Protein AF-0000000079059499 (afdb_homodimer)

Radius of gyration: 29.51 Å; Cα contacts (8 Å, |Δi|>4): 83; chains: 2; bounding box: 31×100×52 Å

Organism: Rubus argutus (NCBI:txid59490)

pLDDT: mean 77.28, std 27.81, range [21.84, 98.94]

Sequence (182 aa):
MEKWEEESVQSSELSTSHQHDSHDTSLSTRDDLE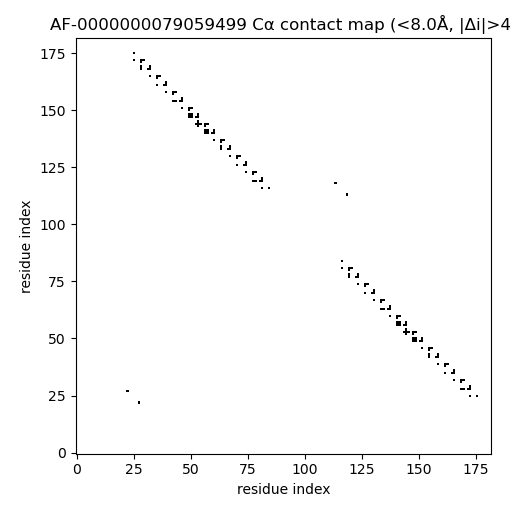SLKSELQLTKENLVDAQKKEQLASSKVEKLLEEIGILKHELKLTSEAEERKRKEGNGMEKWEEESVQSSELSTSHQHDSHDTSLSTRDDLESLKSELQLTKENLVDAQKKEQLASSKVEKLLEEIGILKHELKLTSEAEERKRKEGNG

Secondary structure (DSSP, 8-state):
---------------------SS-HHHHHHHHHHHHHHHHHHHHHHHHHHHHHHHHHHHHHHHHHHHHHHHHHHHHHHHHHHHHHHHHHH-/----------------------S-HHHHHHHHHHHHHHHHHHHHHHHHHHHHHHHHHHHHHHHHHHHHHHHHHHHHHHHHHHHHHHHHHH-

Structure (mmCIF, N/CA/C/O backbone):
data_AF-0000000079059499-model_v1
#
loop_
_entity.id
_entity.type
_entity.pdbx_description
1 polymer 'Uncharacterized protein'
#
loop_
_atom_site.group_PDB
_atom_site.id
_atom_site.type_symbol
_atom_site.label_atom_id
_atom_site.label_alt_id
_atom_site.label_comp_id
_atom_site.label_asym_id
_atom_site.label_entity_id
_atom_site.label_seq_id
_atom_site.pdbx_PDB_ins_code
_atom_site.Cartn_x
_atom_site.Cartn_y
_atom_site.Cartn_z
_atom_site.occupancy
_atom_site.B_iso_or_equiv
_atom_site.auth_seq_id
_atom_site.auth_comp_id
_atom_site.auth_asym_id
_atom_site.auth_atom_id
_atom_site.pdbx_PDB_model_num
ATOM 1 N N . MET A 1 1 ? 8.672 -18.031 17.094 1 21.84 1 MET A N 1
ATOM 2 C CA . MET A 1 1 ? 7.785 -17.281 17.984 1 21.84 1 MET A CA 1
ATOM 3 C C . MET A 1 1 ? 8.008 -15.773 17.812 1 21.84 1 MET A C 1
ATOM 5 O O . MET A 1 1 ? 8.75 -15.172 18.594 1 21.84 1 MET A O 1
ATOM 9 N N . GLU A 1 2 ? 8.008 -15.172 16.531 1 25.2 2 GLU A N 1
ATOM 10 C CA . GLU A 1 2 ? 8.602 -13.898 16.109 1 25.2 2 GLU A CA 1
ATOM 11 C C . GLU A 1 2 ? 7.793 -12.719 16.641 1 25.2 2 GLU A C 1
ATOM 13 O O . GLU A 1 2 ? 6.566 -12.695 16.516 1 25.2 2 GLU A O 1
ATOM 18 N N . LYS A 1 3 ? 8.188 -12.211 17.766 1 29.36 3 LYS A N 1
ATOM 19 C CA . LYS A 1 3 ? 7.605 -11.109 18.531 1 29.36 3 LYS A CA 1
ATOM 20 C C . LYS A 1 3 ? 7.293 -9.922 17.609 1 29.36 3 LYS A C 1
ATOM 22 O O . LYS A 1 3 ? 8.188 -9.383 16.953 1 29.36 3 LYS A O 1
ATOM 27 N N . TRP A 1 4 ? 6.133 -9.969 16.953 1 29.61 4 TRP A N 1
ATOM 28 C CA . TRP A 1 4 ? 5.477 -8.906 16.203 1 29.61 4 TRP A CA 1
ATOM 29 C C . TRP A 1 4 ? 5.461 -7.605 17 1 29.61 4 TRP A C 1
ATOM 31 O O . TRP A 1 4 ? 4.895 -7.547 18.094 1 29.61 4 TRP A O 1
ATOM 41 N N . GLU A 1 5 ? 6.625 -6.965 17.156 1 28.03 5 GLU A N 1
ATOM 42 C CA . GLU A 1 5 ? 6.688 -5.617 17.719 1 28.03 5 GLU A CA 1
ATOM 43 C C . GLU A 1 5 ? 5.629 -4.715 17.094 1 28.03 5 GLU A C 1
ATOM 45 O O . GLU A 1 5 ? 5.586 -4.547 15.867 1 28.03 5 GLU A O 1
ATOM 50 N N . GLU A 1 6 ? 4.344 -4.82 17.438 1 31.62 6 GLU A N 1
ATOM 51 C CA . GLU A 1 6 ? 3.256 -3.869 17.234 1 31.62 6 GLU A CA 1
ATOM 52 C C . GLU A 1 6 ? 3.764 -2.432 17.297 1 31.62 6 GLU A C 1
ATOM 54 O O . GLU A 1 6 ? 4.316 -2.006 18.312 1 31.62 6 GLU A O 1
ATOM 59 N N . GLU A 1 7 ? 4.344 -1.974 16.172 1 32.25 7 GLU A N 1
ATOM 60 C CA . GLU A 1 7 ? 4.738 -0.57 16.109 1 32.25 7 GLU A CA 1
ATOM 61 C C . GLU A 1 7 ? 3.602 0.347 16.547 1 32.25 7 GLU A C 1
ATOM 63 O O . GLU A 1 7 ? 2.523 0.341 15.945 1 32.25 7 GLU A O 1
ATOM 68 N N . SER A 1 8 ? 3.379 0.473 17.844 1 30.73 8 SER A N 1
ATOM 69 C CA . SER A 1 8 ? 2.561 1.487 18.5 1 30.73 8 SER A CA 1
ATOM 70 C C . SER A 1 8 ? 2.699 2.842 17.812 1 30.73 8 SER A C 1
ATOM 72 O O . SER A 1 8 ? 3.801 3.391 17.734 1 30.73 8 SER A O 1
ATOM 74 N N . VAL A 1 9 ? 2.053 2.904 16.609 1 35.69 9 VAL A N 1
ATOM 75 C CA . VAL A 1 9 ? 1.961 4.262 16.078 1 35.69 9 VAL A CA 1
ATOM 76 C C . VAL A 1 9 ? 1.324 5.176 17.125 1 35.69 9 VAL A C 1
ATOM 78 O O . VAL A 1 9 ? 0.196 4.938 17.562 1 35.69 9 VAL A O 1
ATOM 81 N N . GLN A 1 10 ? 2.025 5.566 18.125 1 30.08 10 GLN A N 1
ATOM 82 C CA . GLN A 1 10 ? 1.676 6.629 19.062 1 30.08 10 GLN A CA 1
ATOM 83 C C . GLN A 1 10 ? 1.096 7.836 18.328 1 30.08 10 GLN A C 1
ATOM 85 O O . GLN A 1 10 ? 1.746 8.414 17.453 1 30.08 10 GLN A O 1
ATOM 90 N N . SER A 1 11 ? -0.19 7.773 18.078 1 31.78 11 SER A N 1
ATOM 91 C CA . SER A 1 11 ? -0.899 8.977 17.656 1 31.78 11 SER A CA 1
ATOM 92 C C . SER A 1 11 ? -0.634 10.133 18.609 1 31.78 11 SER A C 1
ATOM 94 O O . SER A 1 11 ? -0.853 10.016 19.828 1 31.78 11 SER A O 1
ATOM 96 N N . SER A 1 12 ? 0.443 10.812 18.453 1 31.25 12 SER A N 1
ATOM 97 C CA . SER A 1 12 ? 0.689 12.039 19.203 1 31.25 12 SER A CA 1
ATOM 98 C C . SER A 1 12 ? -0.517 12.977 19.141 1 31.25 12 SER A C 1
ATOM 100 O O . SER A 1 12 ? -0.958 13.367 18.062 1 31.25 12 SER A O 1
ATOM 102 N N . GLU A 1 13 ? -1.486 12.672 20.047 1 34 13 GLU A N 1
ATOM 103 C CA . GLU A 1 13 ? -2.496 13.688 20.328 1 34 13 GLU A CA 1
ATOM 104 C C . GLU A 1 13 ? -1.86 15.062 20.531 1 34 13 GLU A C 1
ATOM 106 O O . GLU A 1 13 ? -0.887 15.203 21.266 1 34 13 GLU A O 1
ATOM 111 N N . LEU A 1 14 ? -1.863 15.828 19.484 1 35.84 14 LEU A N 1
ATOM 112 C CA . LEU A 1 14 ? -1.554 17.25 19.484 1 35.84 14 LEU A CA 1
ATOM 113 C C . LEU A 1 14 ? -2.42 17.984 20.5 1 35.84 14 LEU A C 1
ATOM 115 O O . LEU A 1 14 ? -3.631 18.125 20.312 1 35.84 14 LEU A O 1
ATOM 119 N N . SER A 1 15 ? -2.398 17.594 21.75 1 34.12 15 SER A N 1
ATOM 120 C CA . SER A 1 15 ? -3.107 18.422 22.719 1 34.12 15 SER A CA 1
ATOM 121 C C . SER A 1 15 ? -2.539 19.828 22.75 1 34.12 15 SER A C 1
ATOM 123 O O . SER A 1 15 ? -1.508 20.078 23.391 1 34.12 15 SER A O 1
ATOM 125 N N . THR A 1 16 ? -2.561 20.531 21.703 1 31.94 16 THR A N 1
ATOM 126 C CA . THR A 1 16 ? -2.033 21.875 21.891 1 31.94 16 THR A CA 1
ATOM 127 C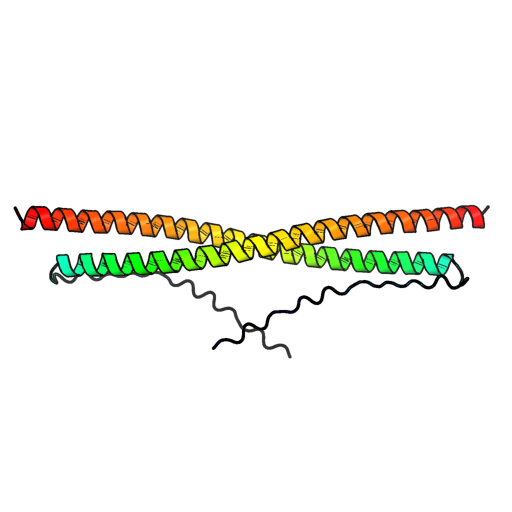 C . THR A 1 16 ? -2.955 22.703 22.781 1 31.94 16 THR A C 1
ATOM 129 O O . THR A 1 16 ? -4.09 23 22.406 1 31.94 16 THR A O 1
ATOM 132 N N . SER A 1 17 ? -2.965 22.406 24.125 1 32.34 17 SER A N 1
ATOM 133 C CA . SER A 1 17 ? -3.619 23.312 25.062 1 32.34 17 SER A CA 1
ATOM 134 C C . SER A 1 17 ? -3.023 24.703 24.984 1 32.34 17 SER A C 1
ATOM 136 O O . SER A 1 17 ? -1.92 24.953 25.469 1 32.34 17 SER A O 1
ATOM 138 N N . HIS A 1 18 ? -3.244 25.547 23.984 1 34.5 18 HIS A N 1
ATOM 139 C CA . HIS A 1 18 ? -2.764 26.922 23.969 1 34.5 18 HIS A CA 1
ATOM 140 C C . HIS A 1 18 ? -3.441 27.766 25.047 1 34.5 18 HIS A C 1
ATOM 142 O O . HIS A 1 18 ? -4.664 27.922 25.031 1 34.5 18 HIS A O 1
ATOM 148 N N . GLN A 1 19 ? -2.979 27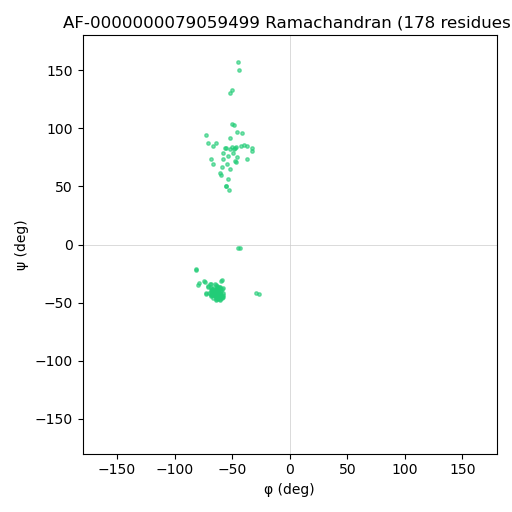.766 26.266 1 32.91 19 GLN A N 1
ATOM 149 C CA . GLN A 1 19 ? -3.316 28.797 27.25 1 32.91 19 GLN A CA 1
ATOM 150 C C . GLN A 1 19 ? -3.1 30.188 26.672 1 32.91 19 GLN A C 1
ATOM 152 O O . GLN A 1 19 ? -2.035 30.484 26.125 1 32.91 19 GLN A O 1
ATOM 157 N N . HIS A 1 20 ? -4.121 30.969 26.266 1 36.81 20 HIS A N 1
ATOM 158 C CA . HIS A 1 20 ? -4.199 32.375 25.812 1 36.81 20 HIS A CA 1
ATOM 159 C C . HIS A 1 20 ? -3.598 33.312 26.844 1 36.81 20 HIS A C 1
ATOM 161 O O . HIS A 1 20 ? -4.211 33.594 27.875 1 36.81 20 HIS A O 1
ATOM 167 N N . ASP A 1 21 ? -2.375 33.188 27.438 1 40.97 21 ASP A N 1
ATOM 168 C CA . ASP A 1 21 ? -1.834 34.344 28.156 1 40.97 21 ASP A CA 1
ATOM 169 C C . ASP A 1 21 ? -1.896 35.594 27.312 1 40.97 21 ASP A C 1
ATOM 171 O O . ASP A 1 21 ? -1.925 35.531 26.078 1 40.97 21 ASP A O 1
ATOM 175 N N . SER A 1 22 ? -2.387 36.844 27.812 1 41.75 22 SER A N 1
ATOM 176 C CA . SER A 1 22 ? -2.459 38.188 27.266 1 41.75 22 SER A CA 1
ATOM 177 C C . SER A 1 22 ? -1.15 38.594 26.594 1 41.75 22 SER A C 1
ATOM 179 O O . SER A 1 22 ? -0.775 39.781 26.578 1 41.75 22 SER A O 1
ATOM 181 N N . HIS A 1 23 ? -0.056 37.781 26.594 1 48.47 23 HIS A N 1
ATOM 182 C CA . HIS A 1 23 ? 1.23 38.062 25.969 1 48.47 23 HIS A CA 1
ATOM 183 C C . HIS A 1 23 ? 1.048 38.656 24.578 1 48.47 23 HIS A C 1
ATOM 185 O O . HIS A 1 23 ? -0 38.5 23.953 1 48.47 23 HIS A O 1
ATOM 191 N N . ASP A 1 24 ? 1.986 39.562 24.016 1 52.53 24 ASP A N 1
ATOM 192 C CA . ASP A 1 24 ? 2.043 40.281 22.734 1 52.53 24 ASP A CA 1
ATOM 193 C C . ASP A 1 24 ? 1.503 39.406 21.594 1 52.53 24 ASP A C 1
ATOM 195 O O . ASP A 1 24 ? 2.027 38.344 21.328 1 52.53 24 ASP A O 1
ATOM 199 N N . THR A 1 25 ? 0.193 39.406 21.406 1 58.84 25 THR A N 1
ATOM 200 C CA . THR A 1 25 ? -0.722 38.719 20.484 1 58.84 25 THR A CA 1
ATOM 201 C C . THR A 1 25 ? -0.025 38.406 19.172 1 58.84 25 THR A C 1
ATOM 203 O O . THR A 1 25 ? -0.234 37.312 18.609 1 58.84 25 THR A O 1
ATOM 206 N N . SER A 1 26 ? 0.807 39.469 18.703 1 61.47 26 SER A N 1
ATOM 207 C CA . SER A 1 26 ? 1.444 39.281 17.406 1 61.47 26 SER A CA 1
ATOM 208 C C . SER A 1 26 ? 2.475 38.156 17.469 1 61.47 26 SER A C 1
ATOM 210 O O . SER A 1 26 ? 2.588 37.344 16.531 1 61.47 26 SER A O 1
ATOM 212 N N . LEU A 1 27 ? 3.291 38.188 18.609 1 64.19 27 LEU A N 1
ATOM 213 C CA . LEU A 1 27 ? 4.316 37.188 18.75 1 64.19 27 LEU A CA 1
ATOM 214 C C . LEU A 1 27 ? 3.693 35.781 18.766 1 64.19 27 LEU A C 1
ATOM 216 O O . LEU A 1 27 ? 4.203 34.875 18.125 1 64.19 27 LEU A O 1
ATOM 220 N N . SER A 1 28 ? 2.479 35.844 19.312 1 82.69 28 SER A N 1
ATOM 221 C CA . SER A 1 28 ? 1.838 34.562 19.469 1 82.69 28 SER A CA 1
ATOM 222 C C . SER A 1 28 ? 1.36 34 18.141 1 82.69 28 SER A C 1
ATOM 224 O O . SER A 1 28 ? 1.557 32.812 17.844 1 82.69 28 SER A O 1
ATOM 226 N N . THR A 1 29 ? 0.965 34.906 17.219 1 85.69 29 THR A N 1
ATOM 227 C CA . THR A 1 29 ? 0.42 34.469 15.945 1 85.69 29 THR A CA 1
ATOM 228 C C . THR A 1 29 ? 1.541 34.062 14.984 1 85.69 29 THR A C 1
ATOM 230 O O . THR A 1 29 ? 1.403 33.125 14.219 1 85.69 29 THR A O 1
ATOM 233 N N . ARG A 1 30 ? 2.67 34.938 15.234 1 84.75 30 ARG A N 1
ATOM 234 C CA . ARG A 1 30 ? 3.801 34.594 14.383 1 84.75 30 ARG A CA 1
ATOM 235 C C . ARG A 1 30 ? 4.387 33.219 14.758 1 84.75 30 ARG A C 1
ATOM 237 O O . ARG A 1 30 ? 4.762 32.438 13.883 1 84.75 30 ARG A O 1
ATOM 244 N N . ASP A 1 31 ? 4.488 33.062 16.047 1 90.31 31 ASP A N 1
ATOM 245 C CA . ASP A 1 31 ? 4.98 31.766 16.516 1 90.31 31 ASP A CA 1
ATOM 246 C C . ASP A 1 31 ? 4.059 30.625 16.078 1 90.31 31 ASP A C 1
ATOM 248 O O . ASP A 1 31 ? 4.523 29.547 15.734 1 90.31 31 ASP A O 1
ATOM 252 N N . ASP A 1 32 ? 2.764 30.859 16.062 1 92.56 32 ASP A N 1
ATOM 253 C CA . ASP A 1 32 ? 1.794 29.875 15.609 1 92.56 32 ASP A CA 1
ATOM 254 C C . ASP A 1 32 ? 1.976 29.562 14.125 1 92.56 32 ASP A C 1
ATOM 256 O O . ASP A 1 32 ? 1.91 28.406 13.711 1 92.56 32 ASP A O 1
ATOM 260 N N . LEU A 1 33 ? 2.232 30.641 13.391 1 94.94 33 LEU A N 1
ATOM 261 C CA . LEU A 1 33 ? 2.41 30.469 11.945 1 94.94 33 LEU A CA 1
ATOM 262 C C . LEU A 1 33 ? 3.631 29.609 11.648 1 94.94 33 LEU A C 1
ATOM 264 O O . LEU A 1 33 ? 3.568 28.703 10.812 1 94.94 33 LEU A O 1
ATOM 268 N N . GLU A 1 34 ? 4.711 29.906 12.367 1 94.56 34 GLU A N 1
ATOM 269 C CA . GLU A 1 34 ? 5.938 29.141 12.156 1 94.56 34 GLU A CA 1
ATOM 270 C C . GLU A 1 34 ? 5.758 27.688 12.555 1 94.56 34 GLU A C 1
ATOM 272 O O . GLU A 1 34 ? 6.258 26.781 11.875 1 94.56 34 GLU A O 1
ATOM 277 N N . SER A 1 35 ? 5.074 27.5 13.656 1 96.44 35 SER A N 1
ATOM 278 C CA . SER A 1 35 ? 4.797 26.141 14.109 1 96.44 35 SER A CA 1
ATOM 279 C C . SER A 1 35 ? 3.955 25.375 13.102 1 96.44 35 SER A C 1
ATOM 281 O O . SER A 1 35 ? 4.262 24.219 12.773 1 96.44 35 SER A O 1
ATOM 283 N N . LEU A 1 36 ? 2.906 25.906 12.508 1 97.88 36 LEU A N 1
ATOM 284 C CA . LEU A 1 36 ? 2.033 25.281 11.523 1 97.88 36 LEU A CA 1
ATOM 285 C C . LEU A 1 36 ? 2.793 24.969 10.242 1 97.88 36 LEU A C 1
ATOM 287 O O . LEU A 1 36 ? 2.574 23.938 9.617 1 97.88 36 LEU A O 1
ATOM 291 N N . LYS A 1 37 ? 3.637 25.844 9.883 1 97.94 37 LYS A N 1
ATOM 292 C CA . LYS A 1 37 ? 4.449 25.609 8.688 1 97.94 37 LYS A CA 1
ATOM 293 C C . LYS A 1 37 ? 5.355 24.406 8.883 1 97.94 37 LYS A C 1
ATOM 295 O O . LYS A 1 37 ? 5.508 23.578 7.969 1 97.94 37 LYS A O 1
ATOM 300 N N . SER A 1 38 ? 5.895 24.406 10.047 1 98.25 38 SER A N 1
ATOM 301 C CA . SER A 1 38 ? 6.77 23.281 10.344 1 98.25 38 SER A CA 1
ATOM 302 C C . SER A 1 38 ? 5.996 21.969 10.344 1 98.25 38 SER A C 1
ATOM 304 O O . SER A 1 38 ? 6.457 20.969 9.797 1 98.25 38 SER A O 1
ATOM 306 N N . GLU A 1 39 ? 4.898 21.953 10.914 1 98.56 39 GLU A N 1
ATOM 307 C CA . GLU A 1 39 ? 4.066 20.75 10.945 1 98.56 39 GLU A CA 1
ATOM 308 C C . GLU A 1 39 ? 3.619 20.344 9.547 1 98.56 39 GLU A C 1
ATOM 310 O O . GLU A 1 39 ? 3.604 19.172 9.203 1 98.56 39 GLU A O 1
ATOM 315 N N . LEU A 1 40 ? 3.289 21.266 8.75 1 98.88 40 LEU A N 1
ATOM 316 C CA . LEU A 1 40 ? 2.893 21 7.371 1 98.88 40 LEU A CA 1
ATOM 317 C C . LEU A 1 40 ? 4.039 20.359 6.59 1 98.88 40 LEU A C 1
ATOM 319 O O . LEU A 1 40 ? 3.83 19.406 5.84 1 98.88 40 LEU A O 1
ATOM 323 N N . GLN A 1 41 ? 5.152 20.938 6.816 1 98.69 41 GLN A N 1
ATOM 324 C CA . GLN A 1 41 ? 6.316 20.359 6.141 1 98.69 41 GLN A CA 1
ATOM 325 C C . GLN A 1 41 ? 6.547 18.922 6.562 1 98.69 41 GLN A C 1
ATOM 327 O O . GLN A 1 41 ? 6.816 18.047 5.727 1 98.69 41 GLN A O 1
ATOM 332 N N . LEU A 1 42 ? 6.441 18.734 7.785 1 98.69 42 LEU A N 1
ATOM 333 C CA . LEU A 1 42 ? 6.613 17.375 8.289 1 98.69 42 LEU A CA 1
ATOM 334 C C . LEU A 1 42 ? 5.539 16.453 7.727 1 98.69 42 LEU A C 1
ATOM 336 O O . LEU A 1 42 ? 5.836 15.32 7.328 1 98.69 42 LEU A O 1
ATOM 340 N N . THR A 1 43 ? 4.355 16.812 7.695 1 98.88 43 THR A N 1
ATOM 341 C CA . THR A 1 43 ? 3.246 16 7.191 1 98.88 43 THR A CA 1
ATOM 342 C C . THR A 1 43 ? 3.422 15.703 5.707 1 98.88 43 THR A C 1
ATOM 344 O O . THR A 1 43 ? 3.107 14.602 5.246 1 98.88 43 THR A O 1
ATOM 347 N N . LYS A 1 44 ? 3.93 16.656 5.004 1 98.88 44 LYS A N 1
ATOM 348 C CA . LYS A 1 44 ? 4.184 16.438 3.58 1 98.88 44 LYS A CA 1
ATOM 349 C C . LYS A 1 44 ? 5.258 15.383 3.365 1 98.88 44 LYS A C 1
ATOM 351 O O . LYS A 1 44 ? 5.156 14.57 2.447 1 98.88 44 LYS A O 1
ATOM 356 N N . GLU A 1 45 ? 6.242 15.508 4.176 1 98.75 45 GLU A N 1
ATOM 357 C CA . GLU A 1 45 ? 7.281 14.484 4.102 1 98.75 45 GLU A CA 1
ATOM 358 C C . GLU A 1 45 ? 6.719 13.109 4.418 1 98.75 45 GLU A C 1
ATOM 360 O O . GLU A 1 45 ? 7.055 12.125 3.754 1 98.75 45 GLU A O 1
ATOM 365 N N . ASN A 1 46 ? 5.898 12.984 5.379 1 98.81 46 ASN A N 1
ATOM 366 C CA . ASN A 1 46 ? 5.254 11.719 5.727 1 98.81 46 ASN A CA 1
ATOM 367 C C . ASN A 1 46 ? 4.34 11.234 4.609 1 98.81 46 ASN A C 1
ATOM 369 O O . ASN A 1 46 ? 4.234 10.023 4.371 1 98.81 46 ASN A O 1
ATOM 373 N N . LEU A 1 47 ? 3.723 12.188 3.953 1 98.88 47 LEU A N 1
ATOM 374 C CA . LEU A 1 47 ? 2.863 11.82 2.832 1 98.88 47 LEU A CA 1
ATOM 375 C C . LEU A 1 47 ? 3.678 11.203 1.703 1 98.88 47 LEU A C 1
ATOM 377 O O . LEU A 1 47 ? 3.275 10.188 1.128 1 98.88 47 LEU A O 1
ATOM 381 N N . VAL A 1 48 ? 4.785 11.734 1.473 1 98.81 48 VAL A N 1
ATOM 382 C CA . VAL A 1 48 ? 5.633 11.219 0.405 1 98.81 48 VAL A CA 1
ATOM 383 C C . VAL A 1 48 ? 6.086 9.797 0.742 1 98.81 48 VAL A C 1
A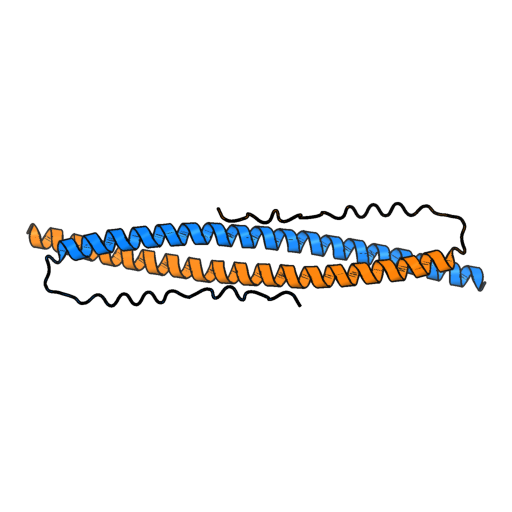TOM 385 O O . VAL A 1 48 ? 6.039 8.906 -0.11 1 98.81 48 VAL A O 1
ATOM 388 N N . ASP A 1 49 ? 6.438 9.664 1.993 1 98.56 49 ASP A N 1
ATOM 389 C CA . ASP A 1 49 ? 6.848 8.336 2.432 1 98.56 49 ASP A CA 1
ATOM 390 C C . ASP A 1 49 ? 5.699 7.34 2.309 1 98.56 49 ASP A C 1
ATOM 392 O O . ASP A 1 49 ? 5.891 6.219 1.83 1 98.56 49 ASP A O 1
ATOM 396 N N . ALA A 1 50 ? 4.594 7.656 2.697 1 98.75 50 ALA A N 1
ATOM 397 C CA . ALA A 1 50 ? 3.434 6.77 2.633 1 98.75 50 ALA A CA 1
ATOM 398 C C . ALA A 1 50 ? 3.074 6.441 1.187 1 98.75 50 ALA A C 1
ATOM 400 O O . ALA A 1 50 ? 2.713 5.305 0.875 1 98.75 50 ALA A O 1
ATOM 401 N N . GLN A 1 51 ? 3.141 7.406 0.357 1 98.88 51 GLN A N 1
ATOM 402 C CA . GLN A 1 51 ? 2.852 7.184 -1.056 1 98.88 51 GLN A CA 1
ATOM 403 C C . GLN A 1 51 ? 3.848 6.207 -1.674 1 98.88 51 GLN A C 1
ATOM 405 O O . GLN A 1 51 ? 3.469 5.352 -2.479 1 98.88 51 GLN A O 1
ATOM 410 N N . LYS A 1 52 ? 5.035 6.379 -1.283 1 98.69 52 LYS A N 1
ATOM 411 C CA . LYS A 1 52 ? 6.039 5.441 -1.775 1 98.69 52 LYS A CA 1
ATOM 412 C C . LYS A 1 52 ? 5.742 4.02 -1.316 1 98.69 52 LYS A C 1
ATOM 414 O O . LYS A 1 52 ? 5.871 3.07 -2.094 1 98.69 52 LYS A O 1
ATOM 419 N N . LYS A 1 53 ? 5.383 3.969 -0.121 1 98.5 53 LYS A N 1
ATOM 420 C CA . LYS A 1 53 ? 5.039 2.648 0.402 1 98.5 53 LYS A CA 1
ATOM 421 C C . LYS A 1 53 ? 3.83 2.068 -0.323 1 98.5 53 LYS A C 1
ATOM 423 O O . LYS A 1 53 ? 3.795 0.873 -0.623 1 98.5 53 LYS A O 1
ATOM 428 N N . GLU A 1 54 ? 2.908 2.875 -0.503 1 98.75 54 GLU A N 1
ATOM 429 C CA . GLU A 1 54 ? 1.73 2.443 -1.25 1 98.75 54 GLU A CA 1
ATOM 430 C C . GLU A 1 54 ? 2.107 1.966 -2.648 1 98.75 54 GLU A C 1
ATOM 432 O O . GLU A 1 54 ? 1.638 0.919 -3.102 1 98.75 54 GLU A O 1
ATOM 437 N N . GLN A 1 55 ? 2.932 2.684 -3.309 1 98.75 55 GLN A N 1
ATOM 438 C CA . GLN A 1 55 ? 3.35 2.34 -4.664 1 98.75 55 GLN A CA 1
ATOM 439 C C . GLN A 1 55 ? 4.125 1.027 -4.688 1 98.75 55 GLN A C 1
ATOM 441 O O . GLN A 1 55 ? 3.932 0.199 -5.578 1 98.75 55 GLN A O 1
ATOM 446 N N . LEU A 1 56 ? 5.035 0.934 -3.729 1 98.69 56 LEU A N 1
ATOM 447 C CA . LEU A 1 56 ? 5.816 -0.296 -3.639 1 98.69 56 LEU A CA 1
ATOM 448 C C . LEU A 1 56 ? 4.91 -1.496 -3.381 1 98.69 56 LEU A C 1
ATOM 450 O O . LEU A 1 56 ? 5.074 -2.549 -4 1 98.69 56 LEU A O 1
ATOM 454 N N . ALA A 1 57 ? 4.027 -1.334 -2.498 1 98.69 57 ALA A N 1
ATOM 455 C CA . ALA A 1 57 ? 3.096 -2.42 -2.201 1 98.69 57 ALA A CA 1
ATOM 456 C C . ALA A 1 57 ? 2.211 -2.73 -3.406 1 98.69 57 ALA A C 1
ATOM 458 O O . ALA A 1 57 ? 1.976 -3.896 -3.727 1 98.69 57 ALA A O 1
ATOM 459 N N . SER A 1 58 ? 1.75 -1.755 -4.035 1 98.75 58 SER A N 1
ATOM 460 C CA . SER A 1 58 ? 0.932 -1.934 -5.23 1 98.7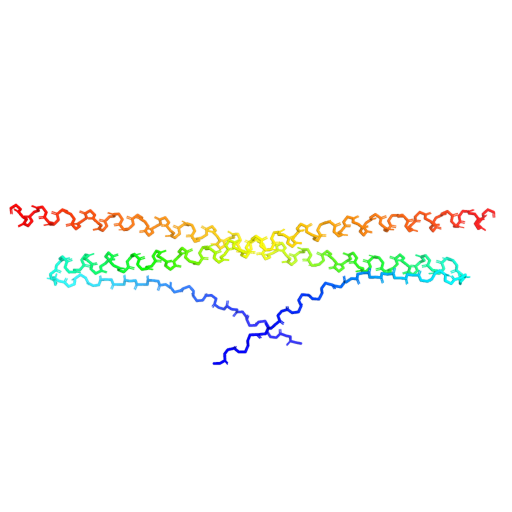5 58 SER A CA 1
ATOM 461 C C . SER A 1 58 ? 1.706 -2.658 -6.328 1 98.75 58 SER A C 1
ATOM 463 O O . SER A 1 58 ? 1.163 -3.537 -7 1 98.75 58 SER A O 1
ATOM 465 N N . SER A 1 59 ? 2.891 -2.285 -6.48 1 98.75 59 SER A N 1
ATOM 466 C CA . SER A 1 59 ? 3.732 -2.961 -7.461 1 98.75 59 SER A CA 1
ATOM 467 C C . SER A 1 59 ? 3.914 -4.434 -7.113 1 98.75 59 SER A C 1
ATOM 469 O O . SER A 1 59 ? 3.912 -5.293 -8 1 98.75 59 SER A O 1
ATOM 471 N N . LYS A 1 60 ? 4.094 -4.605 -5.863 1 98.81 60 LYS A N 1
ATOM 472 C CA . LYS A 1 60 ? 4.23 -5.992 -5.43 1 98.81 60 LYS A CA 1
ATOM 473 C C . LYS A 1 60 ? 2.957 -6.785 -5.703 1 98.81 60 LYS A C 1
ATOM 475 O O . LYS A 1 60 ? 3.016 -7.934 -6.145 1 98.81 60 LYS A O 1
ATOM 480 N N . VAL A 1 61 ? 1.803 -6.152 -5.426 1 98.94 61 VAL A N 1
ATOM 481 C CA . VAL A 1 61 ? 0.512 -6.777 -5.691 1 98.94 61 VAL A CA 1
ATOM 482 C C . VAL A 1 61 ? 0.404 -7.133 -7.172 1 98.94 61 VAL A C 1
ATOM 484 O O . VAL A 1 61 ? 0.003 -8.242 -7.52 1 98.94 61 VAL A O 1
ATOM 487 N N . GLU A 1 62 ? 0.811 -6.27 -7.957 1 98.81 62 GLU A N 1
ATOM 488 C CA . GLU A 1 62 ? 0.756 -6.504 -9.398 1 98.81 62 GLU A CA 1
ATOM 489 C C . GLU A 1 62 ? 1.642 -7.68 -9.797 1 98.81 62 GLU A C 1
ATOM 491 O O . GLU A 1 62 ? 1.224 -8.539 -10.578 1 98.81 62 GLU A O 1
ATOM 496 N N . LYS A 1 63 ? 2.783 -7.746 -9.312 1 98.88 63 LYS A N 1
ATOM 497 C CA . LYS A 1 63 ? 3.713 -8.828 -9.625 1 98.88 63 LYS A CA 1
ATOM 498 C C . LYS A 1 63 ? 3.178 -10.172 -9.141 1 98.88 63 LYS A C 1
ATOM 500 O O . LYS A 1 63 ? 3.271 -11.18 -9.852 1 98.88 63 LYS A O 1
ATOM 505 N N . LEU A 1 64 ? 2.617 -10.172 -7.953 1 98.94 64 LEU A N 1
ATOM 506 C CA . LEU A 1 64 ? 2.102 -11.414 -7.379 1 98.94 64 LEU A CA 1
ATOM 507 C C . LEU A 1 64 ? 0.88 -11.906 -8.148 1 98.94 64 LEU A C 1
ATOM 509 O O . LEU A 1 64 ? 0.693 -13.109 -8.32 1 98.94 64 LEU A O 1
ATOM 513 N N . LEU A 1 65 ? 0.09 -11.016 -8.641 1 98.88 65 LEU A N 1
ATOM 514 C CA . LEU A 1 65 ? -1.051 -11.406 -9.469 1 98.88 65 LEU A CA 1
ATOM 515 C C . LEU A 1 65 ? -0.587 -12.023 -10.781 1 98.88 65 LEU A C 1
ATOM 517 O O . LEU A 1 65 ? -1.174 -13 -11.25 1 98.88 65 LEU A O 1
ATOM 521 N N . GLU A 1 66 ? 0.416 -11.453 -11.297 1 98.81 66 GLU A N 1
ATOM 522 C CA . GLU A 1 66 ? 0.997 -12.047 -12.492 1 98.81 66 GLU A CA 1
ATOM 523 C C . GLU A 1 66 ? 1.517 -13.453 -12.211 1 98.81 66 GLU A C 1
ATOM 525 O O . GLU A 1 66 ? 1.287 -14.375 -12.992 1 98.81 66 GLU A O 1
ATOM 530 N N . GLU A 1 67 ? 2.217 -13.609 -11.117 1 98.81 67 GLU A N 1
ATOM 531 C CA . GLU A 1 67 ? 2.746 -14.914 -10.734 1 98.81 67 GLU A CA 1
ATOM 532 C C . GLU A 1 67 ? 1.623 -15.922 -10.508 1 98.81 67 GLU A C 1
ATOM 534 O O . GLU A 1 67 ? 1.735 -17.078 -10.914 1 98.81 67 GLU A O 1
ATOM 539 N N . ILE A 1 68 ? 0.532 -15.508 -9.961 1 98.88 68 ILE A N 1
ATOM 540 C CA . ILE A 1 68 ? -0.63 -16.359 -9.758 1 98.88 68 ILE A CA 1
ATOM 541 C C . ILE A 1 68 ? -1.159 -16.844 -11.109 1 98.88 68 ILE A C 1
ATOM 543 O O . ILE A 1 68 ? -1.483 -18.016 -11.273 1 98.88 68 ILE A O 1
ATOM 547 N N . GLY A 1 69 ? -1.16 -15.961 -11.953 1 98.75 69 GLY A N 1
ATOM 548 C CA . GLY A 1 69 ? -1.598 -16.328 -13.289 1 98.75 69 GLY A CA 1
ATOM 549 C C . GLY A 1 69 ? -0.71 -17.375 -13.945 1 98.75 69 GLY A C 1
ATOM 550 O O . GLY A 1 69 ? -1.205 -18.312 -14.555 1 98.75 69 GLY A O 1
ATOM 551 N N . ILE A 1 70 ? 0.531 -17.141 -13.859 1 98.69 70 ILE A N 1
ATOM 552 C CA . ILE A 1 70 ? 1.501 -18.047 -14.445 1 98.69 70 ILE A CA 1
ATOM 553 C C . ILE A 1 70 ? 1.371 -19.422 -13.797 1 98.69 70 ILE A C 1
ATOM 555 O O . ILE A 1 70 ? 1.308 -20.438 -14.484 1 98.69 70 ILE A O 1
ATOM 559 N N . LEU A 1 71 ? 1.247 -19.484 -12.523 1 98.75 71 LEU A N 1
ATOM 560 C CA . LEU A 1 71 ? 1.163 -20.75 -11.781 1 98.75 71 LEU A CA 1
ATOM 561 C C . LEU A 1 71 ? -0.133 -21.484 -12.109 1 98.75 71 LEU A C 1
ATOM 563 O O . LEU A 1 71 ? -0.137 -22.703 -12.258 1 98.75 71 LEU A O 1
ATOM 567 N N . LYS A 1 72 ? -1.168 -20.766 -12.242 1 98.69 72 LYS A N 1
ATOM 568 C CA . LYS A 1 72 ? -2.434 -21.391 -12.625 1 98.69 72 LYS A CA 1
ATOM 569 C C . LYS A 1 72 ? -2.348 -22.016 -14.016 1 98.69 72 LYS A C 1
ATOM 571 O O . LYS A 1 72 ? -2.895 -23.078 -14.258 1 98.69 72 LYS A O 1
ATOM 576 N N . HIS A 1 73 ? -1.705 -21.297 -14.859 1 98.5 73 HIS A N 1
ATOM 577 C CA . HIS A 1 73 ? -1.535 -21.812 -16.203 1 98.5 73 HIS A CA 1
ATOM 578 C C . HIS A 1 73 ? -0.687 -23.094 -16.203 1 98.5 73 HIS A C 1
ATOM 580 O O . HIS A 1 73 ? -1.039 -24.078 -16.859 1 98.5 73 HIS A O 1
ATOM 586 N N . GLU A 1 74 ? 0.373 -23.031 -15.531 1 97.88 74 GLU A N 1
ATOM 587 C CA . GLU A 1 74 ? 1.241 -24.203 -15.438 1 97.88 74 GLU A CA 1
ATOM 588 C C . GLU A 1 74 ? 0.509 -25.391 -14.805 1 97.88 74 GLU A C 1
ATOM 590 O O . GLU A 1 74 ? 0.667 -26.531 -15.242 1 97.88 74 GLU A O 1
ATOM 595 N N . LEU A 1 75 ? -0.234 -25.141 -13.789 1 97.81 75 LEU A N 1
ATOM 596 C CA . LEU A 1 75 ? -1.042 -26.172 -13.141 1 97.81 75 LEU A CA 1
ATOM 597 C C . LEU A 1 75 ? -2.016 -26.797 -14.133 1 97.81 75 LEU A C 1
ATOM 599 O O . LEU A 1 75 ? -2.18 -28.016 -14.164 1 97.81 75 LEU A O 1
ATOM 603 N N . LYS A 1 76 ? -2.609 -25.906 -14.859 1 97.56 76 LYS A N 1
ATOM 604 C CA . LYS A 1 76 ? -3.535 -26.406 -15.875 1 97.56 76 LYS A CA 1
ATOM 605 C C . LYS A 1 76 ? -2.82 -27.297 -16.891 1 97.56 76 LYS A C 1
ATOM 607 O O . LYS A 1 76 ? -3.303 -28.375 -17.203 1 97.56 76 LYS A O 1
ATOM 612 N N . LEU A 1 77 ? -1.724 -26.906 -17.391 1 96.25 77 LEU A N 1
ATOM 613 C CA . LEU A 1 77 ? -0.971 -27.656 -18.391 1 96.25 77 LEU A CA 1
ATOM 614 C C . LEU A 1 77 ? -0.498 -29 -17.828 1 96.25 77 LEU A C 1
ATOM 616 O O . LEU A 1 77 ? -0.563 -30.016 -18.5 1 96.25 77 LEU A O 1
ATOM 620 N N . THR A 1 78 ? -0.029 -28.938 -16.672 1 94.62 78 THR A N 1
ATOM 621 C CA . THR A 1 78 ? 0.458 -30.156 -16 1 94.62 78 THR A CA 1
ATOM 622 C C . THR A 1 78 ? -0.685 -31.125 -15.758 1 94.62 78 THR A C 1
ATOM 624 O O . THR A 1 78 ? -0.524 -32.344 -15.938 1 94.62 78 THR A O 1
ATOM 627 N N . SER A 1 79 ? -1.861 -30.672 -15.344 1 93.56 79 SER A N 1
ATOM 628 C CA . SER A 1 79 ? -3.045 -31.5 -15.117 1 93.56 79 SER A CA 1
ATOM 629 C C . SER A 1 79 ? -3.51 -32.156 -16.406 1 93.56 79 SER A C 1
ATOM 631 O O . SER A 1 79 ? -3.895 -33.344 -16.406 1 93.56 79 SER A O 1
ATOM 633 N N . GLU A 1 80 ? -3.438 -31.438 -17.453 1 92.38 80 GLU A N 1
ATOM 634 C CA . GLU A 1 80 ? -3.834 -31.984 -18.75 1 92.38 80 GLU A CA 1
ATOM 635 C C . GLU A 1 80 ? -2.873 -33.062 -19.219 1 92.38 80 GLU A C 1
ATOM 637 O O . GLU A 1 80 ? -3.297 -34.094 -19.781 1 92.38 80 GLU A O 1
ATOM 642 N N . ALA A 1 81 ? -1.635 -32.812 -19.062 1 90.31 81 ALA A N 1
ATOM 643 C CA . ALA A 1 81 ? -0.632 -33.812 -19.422 1 90.31 81 ALA A CA 1
ATOM 644 C C . ALA A 1 81 ? -0.839 -35.094 -18.641 1 90.31 81 ALA A C 1
ATOM 646 O O . ALA A 1 81 ? -0.712 -36.188 -19.203 1 90.31 81 ALA A O 1
ATOM 647 N N . GLU A 1 82 ? -1.22 -34.969 -17.359 1 86.94 82 GLU A N 1
ATOM 648 C CA . GLU A 1 82 ? -1.479 -36.156 -16.531 1 86.94 82 GLU A CA 1
ATOM 649 C C . GLU A 1 82 ? -2.717 -36.906 -17 1 86.94 82 GLU A C 1
ATOM 651 O O . GLU A 1 82 ? -2.729 -38.125 -17.031 1 86.94 82 GLU A O 1
ATOM 656 N N . GLU A 1 83 ? -3.742 -36.188 -17.359 1 87.19 83 GLU A N 1
ATOM 657 C CA . GLU A 1 83 ? -4.977 -36.812 -17.844 1 87.19 83 GLU A CA 1
ATOM 658 C C . GLU A 1 83 ? -4.742 -37.531 -19.156 1 87.19 83 GLU A C 1
ATOM 660 O O . GLU A 1 83 ? -5.297 -38.625 -19.375 1 87.19 83 GLU A O 1
ATOM 665 N N . ARG A 1 84 ? -3.961 -36.969 -20.047 1 88.69 84 ARG A N 1
ATOM 666 C CA . ARG A 1 84 ? -3.65 -37.625 -21.328 1 88.69 84 ARG A CA 1
ATOM 667 C C . ARG A 1 84 ? -2.889 -38.906 -21.109 1 88.69 84 ARG A C 1
ATOM 669 O O . ARG A 1 84 ? -3.164 -39.938 -21.766 1 88.69 84 ARG A O 1
ATOM 676 N N . LYS A 1 85 ? -1.999 -38.969 -20.188 1 85.19 85 LYS A N 1
ATOM 677 C CA . LYS A 1 85 ? -1.239 -40.188 -19.875 1 85.19 85 LYS A CA 1
ATOM 678 C C . LYS A 1 85 ? -2.146 -41.25 -19.312 1 85.19 85 LYS A C 1
ATOM 680 O O . LYS A 1 85 ? -1.947 -42.438 -19.594 1 85.19 85 LYS A O 1
ATOM 685 N N . ARG A 1 86 ? -3.084 -40.844 -18.406 1 84.62 86 ARG A N 1
ATOM 686 C CA . ARG A 1 86 ? -4.023 -41.781 -17.828 1 84.62 86 ARG A CA 1
ATOM 687 C C . ARG A 1 86 ? -4.879 -42.438 -18.906 1 84.62 86 ARG A C 1
ATOM 689 O O . ARG A 1 86 ? -5.113 -43.656 -18.875 1 84.62 86 ARG A O 1
ATOM 696 N N . LYS A 1 87 ? -5.297 -41.719 -19.891 1 87 87 LYS A N 1
ATOM 697 C CA . LYS A 1 87 ? -6.133 -42.219 -20.969 1 87 87 LYS A CA 1
ATOM 698 C C . LYS A 1 87 ? -5.332 -43.125 -21.906 1 87 87 LYS A C 1
ATOM 700 O O . LYS A 1 87 ? -5.832 -44.156 -22.375 1 87 87 LYS A O 1
ATOM 705 N N . GLU A 1 88 ? -4.168 -42.781 -22.234 1 84.69 88 GLU A N 1
ATOM 706 C CA . GLU A 1 88 ? -3.303 -43.594 -23.094 1 84.69 88 GLU A CA 1
ATOM 707 C C . GLU A 1 88 ? -2.879 -44.875 -22.391 1 84.69 88 GLU A C 1
ATOM 709 O O . GLU A 1 88 ? -2.646 -45.906 -23.047 1 84.69 88 GLU A O 1
ATOM 714 N N . GLY A 1 89 ? -2.633 -44.719 -21.078 1 75.56 89 GLY A N 1
ATOM 715 C CA . GLY A 1 89 ? -2.217 -45.875 -20.328 1 75.56 89 GLY A CA 1
ATOM 716 C C . GLY A 1 89 ? -3.338 -46.875 -20.125 1 75.56 89 GLY A C 1
ATOM 717 O O . GLY A 1 89 ? -3.086 -48.062 -19.953 1 75.56 89 GLY A O 1
ATOM 718 N N . ASN A 1 90 ? -4.562 -46.219 -19.938 1 73.62 90 ASN A N 1
ATOM 719 C CA . ASN A 1 90 ? -5.719 -47.094 -19.734 1 73.62 90 ASN A CA 1
ATOM 720 C C . ASN A 1 90 ? -6.262 -47.625 -21.062 1 73.62 90 ASN A C 1
ATOM 722 O O . ASN A 1 90 ? -7.137 -48.5 -21.078 1 73.62 90 ASN A O 1
ATOM 726 N N . GLY A 1 91 ? -5.891 -46.844 -22.062 1 55.94 91 GLY A N 1
ATOM 727 C CA . GLY A 1 91 ? -6.273 -47.469 -23.328 1 55.94 91 GLY A CA 1
ATOM 728 C C . GLY A 1 91 ? -5.301 -48.531 -23.797 1 55.94 91 GLY A C 1
ATOM 729 O O . GLY A 1 91 ? -4.219 -48.688 -23.234 1 55.94 91 GLY A O 1
ATOM 730 N N . MET B 1 1 ? 23.625 4.391 16.312 1 22.41 1 MET B N 1
ATOM 731 C CA . MET B 1 1 ? 24.172 3.457 15.336 1 22.41 1 MET B CA 1
ATOM 732 C C . MET B 1 1 ? 23.188 2.334 15.031 1 22.41 1 MET B C 1
ATOM 734 O O . MET B 1 1 ? 23.031 1.41 15.836 1 22.41 1 MET B O 1
ATOM 738 N N . GLU B 1 2 ? 21.953 2.664 14.336 1 24.39 2 GLU B N 1
ATOM 739 C CA . GLU B 1 2 ? 20.703 1.981 14.016 1 24.39 2 GLU B CA 1
ATOM 740 C C . GLU B 1 2 ? 20.922 0.905 12.953 1 24.39 2 GLU B C 1
ATOM 742 O O . GLU B 1 2 ? 21.5 1.174 11.898 1 24.39 2 GLU B O 1
ATOM 747 N N . LYS B 1 3 ? 21.266 -0.286 13.336 1 25.98 3 LYS B N 1
ATOM 748 C CA . LYS B 1 3 ? 21.516 -1.509 12.586 1 25.98 3 LYS B CA 1
ATOM 749 C C . LYS B 1 3 ? 20.406 -1.772 11.57 1 25.98 3 LYS B C 1
ATOM 751 O O . LYS B 1 3 ? 19.25 -1.935 11.945 1 25.98 3 LYS B O 1
ATOM 756 N N . TRP B 1 4 ? 20.453 -1.13 10.32 1 27.83 4 TRP B N 1
ATOM 757 C CA . TRP B 1 4 ? 19.828 -1.152 9.008 1 27.83 4 TRP B CA 1
ATOM 758 C C . TRP B 1 4 ? 19.734 -2.576 8.469 1 27.83 4 TRP B C 1
ATOM 760 O O . TRP B 1 4 ? 20.766 -3.221 8.227 1 27.83 4 TRP B O 1
ATOM 770 N N . GLU B 1 5 ? 18.844 -3.379 9.062 1 26.19 5 GLU B N 1
ATOM 771 C CA . GLU B 1 5 ? 18.578 -4.738 8.594 1 26.19 5 GLU B CA 1
ATOM 772 C C . GLU B 1 5 ? 18.266 -4.758 7.105 1 26.19 5 GLU B C 1
ATOM 774 O O . GLU B 1 5 ? 17.469 -3.949 6.625 1 26.19 5 GLU B O 1
ATOM 779 N N . GLU B 1 6 ? 19.188 -4.926 6.148 1 29.38 6 GLU B N 1
ATOM 780 C CA . GLU B 1 6 ? 19.312 -5.254 4.73 1 29.38 6 GLU B CA 1
ATOM 781 C C . GLU B 1 6 ? 18.219 -6.23 4.293 1 29.38 6 GLU B C 1
ATOM 783 O O . GLU B 1 6 ? 18.125 -7.336 4.824 1 29.38 6 GLU B O 1
ATOM 788 N N . GLU B 1 7 ? 17.047 -5.727 3.98 1 30.48 7 GLU B N 1
ATOM 789 C CA . GLU B 1 7 ? 15.898 -6.48 3.484 1 30.48 7 GLU B CA 1
ATOM 790 C C . GLU B 1 7 ? 16.266 -7.281 2.236 1 30.48 7 GLU B C 1
ATOM 792 O O . GLU B 1 7 ? 16.641 -6.707 1.212 1 30.48 7 GLU B O 1
ATOM 797 N N . SER B 1 8 ? 16.812 -8.391 2.328 1 27.83 8 SER B N 1
ATOM 798 C CA . SER B 1 8 ? 17.156 -9.422 1.355 1 27.83 8 SER B CA 1
ATOM 799 C C . SER B 1 8 ? 15.945 -9.789 0.496 1 27.83 8 SER B C 1
ATOM 801 O O . SER B 1 8 ? 14.953 -10.32 1.003 1 27.83 8 SER B O 1
ATOM 803 N N . VAL B 1 9 ? 15.398 -8.836 -0.368 1 35 9 VAL B N 1
ATOM 804 C CA . VAL B 1 9 ? 14.414 -9.289 -1.343 1 35 9 VAL B CA 1
ATOM 805 C C . VAL B 1 9 ? 14.992 -10.43 -2.172 1 35 9 VAL B C 1
ATOM 807 O O . VAL B 1 9 ? 15.953 -10.234 -2.924 1 35 9 VAL B O 1
ATOM 810 N N . GLN B 1 10 ? 15.195 -11.539 -1.665 1 27.23 10 GLN B N 1
ATOM 811 C CA . GLN B 1 10 ? 15.609 -12.734 -2.387 1 27.23 10 GLN B CA 1
ATOM 812 C C . GLN B 1 10 ? 14.609 -13.086 -3.484 1 27.23 10 GLN B C 1
ATOM 814 O O . GLN B 1 10 ? 13.422 -13.312 -3.207 1 27.23 10 GLN B O 1
ATOM 819 N N . SER B 1 11 ? 14.672 -12.359 -4.648 1 32.81 11 SER B N 1
ATOM 820 C CA . SER B 1 11 ? 13.969 -12.836 -5.832 1 32.81 11 SER B CA 1
ATOM 821 C C . SER B 1 11 ? 14.281 -14.305 -6.117 1 32.81 11 SER B C 1
ATOM 823 O O . SER B 1 11 ? 15.445 -14.68 -6.242 1 32.81 11 SER B O 1
ATOM 825 N N . SER B 1 12 ? 13.641 -15.141 -5.531 1 30.92 12 SER B N 1
ATOM 826 C CA . SER B 1 12 ? 13.789 -16.562 -5.844 1 30.92 12 SER B CA 1
ATOM 827 C C . SER B 1 12 ? 13.531 -16.828 -7.324 1 30.92 12 SER B C 1
ATOM 829 O O . SER B 1 12 ? 12.461 -16.484 -7.84 1 30.92 12 SER B O 1
ATOM 831 N N . GLU B 1 13 ? 14.602 -16.609 -8.172 1 33.41 13 GLU B N 1
ATOM 832 C CA . GLU B 1 13 ? 14.648 -17.188 -9.516 1 33.41 13 GLU B CA 1
ATOM 833 C C . GLU B 1 13 ? 14.141 -18.625 -9.508 1 33.41 13 GLU B C 1
ATOM 835 O O . GLU B 1 13 ? 14.586 -19.438 -8.703 1 33.41 13 GLU B O 1
ATOM 840 N N . LEU B 1 14 ? 12.898 -18.781 -9.828 1 37.59 14 LEU B N 1
ATOM 841 C CA . LEU B 1 14 ? 12.297 -20.078 -10.125 1 37.59 14 LEU B CA 1
ATOM 842 C C . LEU B 1 14 ? 13.094 -20.812 -11.188 1 37.59 14 LEU B C 1
ATOM 844 O O . LEU B 1 14 ? 13.07 -20.438 -12.367 1 37.59 14 LEU B O 1
ATOM 848 N N . SER B 1 15 ? 14.414 -20.875 -11.062 1 34.28 15 SER B N 1
ATOM 849 C CA . SER B 1 15 ? 15.07 -21.703 -12.07 1 34.28 15 SER B CA 1
ATOM 850 C C . SER B 1 15 ? 14.594 -23.141 -12.008 1 34.28 15 SER B C 1
ATOM 852 O O . SER B 1 15 ? 15.023 -23.906 -11.141 1 34.28 15 SER B O 1
ATOM 854 N N . THR B 1 16 ? 13.359 -23.375 -12.219 1 32.75 16 THR B N 1
ATOM 855 C CA . THR B 1 16 ? 13.031 -24.797 -12.164 1 32.75 16 THR B CA 1
ATOM 856 C C . THR B 1 16 ? 13.695 -25.547 -13.312 1 32.75 16 THR B C 1
ATOM 858 O O . THR B 1 16 ? 13.336 -25.344 -14.477 1 32.75 16 THR B O 1
ATOM 861 N N . SER B 1 17 ? 15.062 -25.672 -13.281 1 32.34 17 SER B N 1
ATOM 862 C CA . SER B 1 17 ? 15.703 -26.578 -14.227 1 32.34 17 SER B CA 1
ATOM 863 C C . SER B 1 17 ? 15.188 -28 -14.07 1 32.34 17 SER B C 1
ATOM 865 O O . SER B 1 17 ? 15.586 -28.703 -13.141 1 32.34 17 SER B O 1
ATOM 867 N N . HIS B 1 18 ? 13.953 -28.359 -14.344 1 34.62 18 HIS B N 1
ATOM 868 C CA . HIS B 1 18 ? 13.539 -29.766 -14.25 1 34.62 18 HIS B CA 1
ATOM 869 C C . HIS B 1 18 ? 14.273 -30.625 -15.266 1 34.62 18 HIS B C 1
ATOM 871 O O . HIS B 1 18 ? 14.227 -30.359 -16.469 1 34.62 18 HIS B O 1
ATOM 877 N N . GLN B 1 19 ? 15.438 -31.156 -14.969 1 32.22 19 GLN B N 1
ATOM 878 C CA . GLN B 1 19 ? 16.047 -32.281 -15.688 1 32.22 19 GLN B CA 1
ATOM 879 C C . GLN B 1 19 ? 15.055 -33.406 -15.875 1 32.22 19 GLN B C 1
ATOM 881 O O . GLN B 1 19 ? 14.414 -33.844 -14.914 1 32.22 19 GLN B O 1
ATOM 886 N N . HIS B 1 20 ? 14.43 -33.625 -17.062 1 36.59 20 HIS B N 1
ATOM 887 C CA . HIS B 1 20 ? 13.555 -34.688 -17.547 1 36.59 20 HIS B CA 1
ATOM 888 C C . HIS B 1 20 ? 14.203 -36.062 -17.391 1 36.59 20 HIS B C 1
ATOM 890 O O . HIS B 1 20 ? 15.102 -36.406 -18.141 1 36.59 20 HIS B O 1
ATOM 896 N N . ASP B 1 21 ? 14.766 -36.531 -16.25 1 40.53 21 ASP B N 1
ATOM 897 C CA . ASP B 1 21 ? 15.086 -37.969 -16.203 1 40.53 21 ASP B CA 1
ATOM 898 C C . ASP B 1 21 ? 13.875 -38.812 -16.594 1 40.53 21 ASP B C 1
ATOM 900 O O . ASP B 1 21 ? 12.734 -38.375 -16.438 1 40.53 21 ASP B O 1
ATOM 904 N N . SER B 1 22 ? 13.93 -39.844 -17.547 1 41.31 22 SER B N 1
ATOM 905 C CA . SER B 1 22 ? 13 -40.875 -18.031 1 41.31 22 SER B CA 1
ATOM 906 C C . SER B 1 22 ? 12.242 -41.531 -16.891 1 41.31 22 SER B C 1
ATOM 908 O O . SER B 1 22 ? 11.914 -42.719 -16.953 1 41.31 22 SER B O 1
ATOM 910 N N . HIS B 1 23 ? 12.508 -41.188 -15.562 1 48.25 23 HIS B N 1
ATOM 911 C CA . HIS B 1 23 ? 11.789 -41.812 -14.445 1 48.25 23 HIS B CA 1
ATOM 912 C C . HIS B 1 23 ? 10.289 -41.875 -14.727 1 48.25 23 HIS B C 1
ATOM 914 O O . HIS B 1 23 ? 9.773 -41.125 -15.562 1 48.25 23 HIS B O 1
ATOM 920 N N . ASP B 1 24 ? 9.445 -42.781 -14.102 1 52.53 24 ASP B N 1
ATOM 921 C CA . ASP B 1 24 ? 8.016 -43.062 -14.211 1 52.53 24 ASP B CA 1
ATOM 922 C C . ASP B 1 24 ? 7.23 -41.75 -14.344 1 52.53 24 ASP B C 1
ATOM 924 O O . ASP B 1 24 ? 7.301 -40.875 -13.461 1 52.53 24 ASP B O 1
ATOM 928 N N . THR B 1 25 ? 7.094 -41.25 -15.547 1 58.41 25 THR B N 1
ATOM 929 C CA . THR B 1 25 ? 6.488 -40.062 -16.109 1 58.41 25 THR B CA 1
ATOM 930 C C . THR B 1 25 ? 5.348 -39.562 -15.227 1 58.41 25 THR B C 1
ATOM 932 O O . THR B 1 25 ? 5.195 -38.344 -15.023 1 58.41 25 THR B O 1
ATOM 935 N N . SER B 1 26 ? 4.52 -40.594 -14.75 1 61.28 26 SER B N 1
ATOM 936 C CA . SER B 1 26 ? 3.346 -40.219 -13.977 1 61.28 26 SER B CA 1
ATOM 937 C C . SER B 1 26 ? 3.746 -39.594 -12.641 1 61.28 26 SER B C 1
ATOM 939 O O . SER B 1 26 ? 3.137 -38.625 -12.195 1 61.28 26 SER B O 1
ATOM 941 N N . LEU B 1 27 ? 4.75 -40.312 -11.984 1 63.81 27 LEU B N 1
ATOM 942 C CA . LEU B 1 27 ? 5.195 -39.812 -10.688 1 63.81 27 LEU B CA 1
ATOM 943 C C . LEU B 1 27 ? 5.727 -38.406 -10.812 1 63.81 27 LEU B C 1
ATOM 945 O O . LEU B 1 27 ? 5.43 -37.531 -9.977 1 63.81 27 LEU B O 1
ATOM 949 N N . SER B 1 28 ? 6.262 -38.219 -12.016 1 81.94 28 SER B N 1
ATOM 950 C CA . SER B 1 28 ? 6.895 -36.938 -12.195 1 81.94 28 SER B CA 1
ATOM 951 C C . SER B 1 28 ? 5.852 -35.812 -12.352 1 81.94 28 SER B C 1
ATOM 953 O O . SER B 1 28 ? 5.977 -34.75 -11.758 1 81.94 28 SER B O 1
ATOM 955 N N . THR B 1 29 ? 4.691 -36.188 -12.953 1 85.19 29 THR B N 1
ATOM 956 C CA . THR B 1 29 ? 3.67 -35.188 -13.203 1 85.19 29 THR B CA 1
ATOM 957 C C . THR B 1 29 ? 2.871 -34.875 -11.938 1 85.19 29 THR B C 1
ATOM 959 O O . THR B 1 29 ? 2.504 -33.719 -11.68 1 85.19 29 THR B O 1
ATOM 962 N N . ARG B 1 30 ? 2.775 -36.094 -11.156 1 84.38 30 ARG B N 1
ATOM 963 C CA . ARG B 1 30 ? 2.045 -35.875 -9.914 1 84.38 30 ARG B CA 1
ATOM 964 C C . ARG B 1 30 ? 2.85 -35.031 -8.938 1 84.38 30 ARG B C 1
ATOM 966 O O . ARG B 1 30 ? 2.293 -34.156 -8.258 1 84.38 30 ARG B O 1
ATOM 973 N N . ASP B 1 31 ? 4.105 -35.344 -8.891 1 90.12 31 ASP B N 1
ATOM 974 C CA . ASP B 1 31 ? 4.98 -34.531 -8.039 1 90.12 31 ASP B CA 1
ATOM 975 C C . ASP B 1 31 ? 5.012 -33.094 -8.5 1 90.12 31 ASP B C 1
ATOM 977 O O . ASP B 1 31 ? 5.059 -32.156 -7.672 1 90.12 31 ASP B O 1
ATOM 981 N N . ASP B 1 32 ? 4.969 -32.844 -9.781 1 92.44 32 ASP B N 1
ATOM 982 C CA . ASP B 1 32 ? 4.938 -31.5 -10.328 1 92.44 32 ASP B CA 1
ATOM 983 C C . ASP B 1 32 ? 3.648 -30.781 -9.938 1 92.44 32 ASP B C 1
ATOM 985 O O . ASP B 1 32 ? 3.674 -29.609 -9.57 1 92.44 32 ASP B O 1
ATOM 989 N N . LEU B 1 33 ? 2.574 -31.547 -9.984 1 94.94 33 LEU B N 1
ATOM 990 C CA . LEU B 1 33 ? 1.283 -30.953 -9.641 1 94.94 33 LEU B CA 1
ATOM 991 C C . LEU B 1 33 ? 1.253 -30.516 -8.18 1 94.94 33 LEU B C 1
ATOM 993 O O . LEU B 1 33 ? 0.796 -29.422 -7.867 1 94.94 33 LEU B O 1
ATOM 997 N N . GLU B 1 34 ? 1.78 -31.406 -7.332 1 94.62 34 GLU B N 1
ATOM 998 C CA . GLU B 1 34 ? 1.799 -31.094 -5.906 1 94.62 34 GLU B CA 1
ATOM 999 C C . GLU B 1 34 ? 2.695 -29.891 -5.621 1 94.62 34 GLU B C 1
ATOM 1001 O O . GLU B 1 34 ? 2.361 -29.031 -4.793 1 94.62 34 GLU B O 1
ATOM 1006 N N . SER B 1 35 ? 3.82 -29.875 -6.305 1 96.44 35 SER B N 1
ATOM 1007 C CA . SER B 1 35 ? 4.738 -28.75 -6.145 1 96.44 35 SER B CA 1
ATOM 1008 C C . SER B 1 35 ? 4.102 -27.438 -6.594 1 96.44 35 SER B C 1
ATOM 1010 O O . SER B 1 35 ? 4.188 -26.422 -5.898 1 96.44 35 SER B O 1
ATOM 1012 N N . LEU B 1 36 ? 3.393 -27.344 -7.695 1 97.81 36 LEU B N 1
ATOM 1013 C CA . LEU B 1 36 ? 2.736 -26.156 -8.227 1 97.81 36 LEU B CA 1
ATOM 1014 C C . LEU B 1 36 ? 1.602 -25.703 -7.312 1 97.81 36 LEU B C 1
ATOM 1016 O O . LEU B 1 36 ? 1.394 -24.5 -7.117 1 97.81 36 LEU B O 1
ATOM 1020 N N . LYS B 1 37 ? 0.929 -26.641 -6.773 1 97.94 37 LYS B N 1
ATOM 1021 C CA . LYS B 1 37 ? -0.139 -26.297 -5.84 1 97.94 37 LYS B CA 1
ATOM 1022 C C . LYS B 1 37 ? 0.419 -25.625 -4.594 1 97.94 37 LYS B C 1
ATOM 1024 O O . LYS B 1 37 ? -0.156 -24.641 -4.102 1 97.94 37 LYS B O 1
ATOM 1029 N N . SER B 1 38 ? 1.48 -26.203 -4.195 1 98.25 38 SER B N 1
ATOM 1030 C CA . SER B 1 38 ? 2.109 -25.625 -3.016 1 98.25 38 SER B CA 1
ATOM 1031 C C . SER B 1 38 ? 2.609 -24.203 -3.299 1 98.25 38 SER B C 1
ATOM 1033 O O . SER B 1 38 ? 2.432 -23.312 -2.479 1 98.25 38 SER B O 1
ATOM 1035 N N . GLU B 1 39 ? 3.186 -24.016 -4.371 1 98.5 39 GLU B N 1
ATOM 1036 C CA . GLU B 1 39 ? 3.674 -22.688 -4.746 1 98.5 39 GLU B CA 1
ATOM 1037 C C . GLU B 1 39 ? 2.52 -21.703 -4.918 1 98.5 39 GLU B C 1
ATOM 1039 O O . GLU B 1 39 ? 2.619 -20.547 -4.508 1 98.5 39 GLU B O 1
ATOM 1044 N N . LEU B 1 40 ? 1.484 -22.125 -5.453 1 98.81 40 LEU B N 1
ATOM 1045 C CA . LEU B 1 40 ? 0.307 -21.281 -5.625 1 98.81 40 LEU B CA 1
ATOM 1046 C C . LEU B 1 40 ? -0.258 -20.859 -4.273 1 98.81 40 LEU B C 1
ATOM 1048 O O . LEU B 1 40 ? -0.614 -19.688 -4.086 1 98.81 40 LEU B O 1
ATOM 1052 N N . GLN B 1 41 ? -0.285 -21.812 -3.432 1 98.69 41 GLN B N 1
ATOM 1053 C CA . GLN B 1 41 ? -0.773 -21.484 -2.098 1 98.69 41 GLN B CA 1
ATOM 1054 C C . GLN B 1 41 ? 0.119 -20.438 -1.425 1 98.69 41 GLN B C 1
ATOM 1056 O O . GLN B 1 41 ? -0.376 -19.5 -0.809 1 98.69 41 GLN B O 1
ATOM 1061 N N . LEU B 1 42 ? 1.319 -20.656 -1.574 1 98.69 42 LEU B N 1
ATOM 1062 C CA . LEU B 1 42 ? 2.256 -19.703 -0.992 1 98.69 42 LEU B CA 1
ATOM 1063 C C . LEU B 1 42 ? 2.102 -18.328 -1.637 1 98.69 42 LEU B C 1
ATOM 1065 O O . LEU B 1 42 ? 2.107 -17.312 -0.943 1 98.69 42 LEU B O 1
ATOM 1069 N N . THR B 1 43 ? 1.992 -18.234 -2.869 1 98.88 43 THR B N 1
ATOM 1070 C CA . THR B 1 43 ? 1.85 -16.984 -3.594 1 98.88 43 THR B CA 1
ATOM 1071 C C . THR B 1 43 ? 0.553 -16.266 -3.205 1 98.88 43 THR B C 1
ATOM 1073 O O . THR B 1 43 ? 0.517 -15.047 -3.09 1 98.88 43 THR B O 1
ATOM 1076 N N . LYS B 1 44 ? -0.445 -17.047 -2.971 1 98.88 44 LYS B N 1
ATOM 1077 C CA . LYS B 1 44 ? -1.714 -16.469 -2.543 1 98.88 44 LYS B CA 1
ATOM 1078 C C . LYS B 1 44 ? -1.591 -15.828 -1.161 1 98.88 44 LYS B C 1
ATOM 1080 O O . LYS B 1 44 ? -2.162 -14.766 -0.906 1 98.88 44 LYS B O 1
ATOM 1085 N N . GLU B 1 45 ? -0.905 -16.547 -0.36 1 98.69 45 GLU B N 1
ATOM 1086 C CA . GLU B 1 45 ? -0.663 -15.984 0.965 1 98.69 45 GLU B CA 1
ATOM 1087 C C . GLU B 1 45 ? 0.141 -14.695 0.876 1 98.69 45 GLU B C 1
ATOM 1089 O O . GLU B 1 45 ? -0.151 -13.727 1.581 1 98.69 45 GLU B O 1
ATOM 1094 N N . ASN B 1 46 ? 1.104 -14.633 0.055 1 98.81 46 ASN B N 1
ATOM 1095 C CA . ASN B 1 46 ? 1.9 -13.422 -0.152 1 98.81 46 ASN B CA 1
ATOM 1096 C C . ASN B 1 46 ? 1.064 -12.297 -0.748 1 98.81 46 ASN B C 1
ATOM 1098 O O . ASN B 1 46 ? 1.271 -11.125 -0.422 1 98.81 46 ASN B O 1
ATOM 1102 N N . LEU B 1 47 ? 0.138 -12.695 -1.571 1 98.81 47 LEU B N 1
ATOM 1103 C CA . LEU B 1 47 ? -0.744 -11.695 -2.164 1 98.81 47 LEU B CA 1
ATOM 1104 C C . LEU B 1 47 ? -1.622 -11.047 -1.1 1 98.81 47 LEU B C 1
ATOM 1106 O O . LEU B 1 47 ? -1.789 -9.828 -1.087 1 98.81 47 LEU B O 1
ATOM 1110 N N . VAL B 1 48 ? -2.068 -11.82 -0.215 1 98.75 48 VAL B N 1
ATOM 1111 C CA . VAL B 1 48 ? -2.926 -11.297 0.844 1 98.75 48 VAL B CA 1
ATOM 1112 C C . VAL B 1 48 ? -2.135 -10.328 1.72 1 98.75 48 VAL B C 1
ATOM 1114 O O . VAL B 1 48 ? -2.615 -9.242 2.045 1 98.75 48 VAL B O 1
ATOM 1117 N N . ASP B 1 49 ? -0.949 -10.766 1.975 1 98.5 49 ASP B N 1
ATOM 1118 C CA . ASP B 1 49 ? -0.088 -9.898 2.771 1 98.5 49 ASP B CA 1
ATOM 1119 C C . ASP B 1 49 ? 0.198 -8.586 2.041 1 98.5 49 ASP B C 1
ATOM 1121 O O . ASP B 1 49 ? 0.137 -7.512 2.641 1 98.5 49 ASP B O 1
ATOM 1125 N N . ALA B 1 50 ? 0.495 -8.617 0.866 1 98.75 50 ALA B N 1
ATOM 1126 C CA . ALA B 1 50 ? 0.794 -7.426 0.084 1 98.75 50 ALA B CA 1
ATOM 1127 C C . ALA B 1 50 ? -0.43 -6.52 -0.024 1 98.75 50 ALA B C 1
ATOM 1129 O O . ALA B 1 50 ? -0.312 -5.293 0.046 1 98.75 50 ALA B O 1
ATOM 1130 N N . GLN B 1 51 ? -1.532 -7.105 -0.208 1 98.81 51 GLN B N 1
ATOM 1131 C CA . GLN B 1 51 ? -2.77 -6.336 -0.291 1 98.81 51 GLN B CA 1
ATOM 1132 C C . GLN B 1 51 ? -3.055 -5.613 1.022 1 98.81 51 GLN B C 1
ATOM 1134 O O . GLN B 1 51 ? -3.496 -4.461 1.021 1 98.81 51 GLN B O 1
ATOM 1139 N N . LYS B 1 52 ? -2.783 -6.297 2.049 1 98.62 52 LYS B N 1
ATOM 1140 C CA . LYS B 1 52 ? -2.963 -5.66 3.352 1 98.62 52 LYS B CA 1
ATOM 1141 C 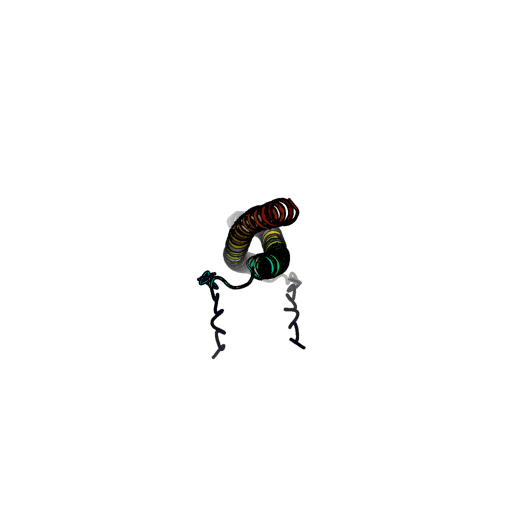C . LYS B 1 52 ? -2.027 -4.465 3.514 1 98.62 52 LYS B C 1
ATOM 1143 O O . LYS B 1 52 ? -2.432 -3.42 4.023 1 98.62 52 LYS B O 1
ATOM 1148 N N . LYS B 1 53 ? -0.887 -4.703 3.092 1 98.5 53 LYS B N 1
ATOM 1149 C CA . LYS B 1 53 ? 0.076 -3.609 3.172 1 98.5 53 LYS B CA 1
ATOM 1150 C C . LYS B 1 53 ? -0.347 -2.438 2.291 1 98.5 53 LYS B C 1
ATOM 1152 O O . LYS B 1 53 ? -0.213 -1.276 2.686 1 98.5 53 LYS B O 1
ATOM 1157 N N . GLU B 1 54 ? -0.76 -2.768 1.174 1 98.75 54 GLU B N 1
ATOM 1158 C CA . GLU B 1 54 ? -1.261 -1.733 0.272 1 98.75 54 GLU B CA 1
ATOM 1159 C C . GLU B 1 54 ? -2.424 -0.97 0.898 1 98.75 54 GLU B C 1
ATOM 1161 O O . GLU B 1 54 ? -2.463 0.261 0.849 1 98.75 54 GLU B O 1
ATOM 1166 N N . GLN B 1 55 ? -3.318 -1.672 1.496 1 98.75 55 GLN B N 1
ATOM 1167 C CA . GLN B 1 55 ? -4.488 -1.059 2.111 1 98.75 55 GLN B CA 1
ATOM 1168 C C . GLN B 1 55 ? -4.094 -0.169 3.285 1 98.75 55 GLN B C 1
ATOM 1170 O O . GLN B 1 55 ? -4.637 0.924 3.455 1 98.75 55 GLN B O 1
ATOM 1175 N N . LEU B 1 56 ? -3.193 -0.701 4.074 1 98.75 56 LEU B N 1
ATOM 1176 C CA . LEU B 1 56 ? -2.723 0.077 5.215 1 98.75 56 LEU B CA 1
ATOM 1177 C C . LEU B 1 56 ? -2.025 1.353 4.75 1 98.75 56 LEU B C 1
ATOM 1179 O O . LEU B 1 56 ? -2.256 2.428 5.312 1 98.75 56 LEU B O 1
ATOM 1183 N N . ALA B 1 57 ? -1.214 1.223 3.789 1 98.69 57 ALA B N 1
ATOM 1184 C CA . ALA B 1 57 ? -0.521 2.395 3.26 1 98.69 57 ALA B CA 1
ATOM 1185 C C . ALA B 1 57 ? -1.508 3.377 2.633 1 98.69 57 ALA B C 1
ATOM 1187 O O . ALA B 1 57 ? -1.396 4.59 2.832 1 98.69 57 ALA B O 1
ATOM 1188 N N . SER B 1 58 ? -2.414 2.893 1.948 1 98.75 58 SER B N 1
ATOM 1189 C CA . SER B 1 58 ? -3.441 3.73 1.338 1 98.75 58 SER B CA 1
ATOM 1190 C C . SER B 1 58 ? -4.254 4.465 2.396 1 98.75 58 SER B C 1
ATOM 1192 O O . SER B 1 58 ? -4.559 5.652 2.24 1 98.75 58 SER B O 1
ATOM 1194 N N . SER B 1 59 ? -4.57 3.787 3.393 1 98.75 59 SER B N 1
ATOM 1195 C CA . SER B 1 59 ? -5.297 4.414 4.492 1 98.75 59 SER B CA 1
ATOM 1196 C C . SER B 1 59 ? -4.477 5.527 5.137 1 98.75 59 SER B C 1
ATOM 1198 O O . SER B 1 59 ? -5.016 6.574 5.496 1 98.75 59 SER B O 1
ATOM 1200 N N . LYS B 1 60 ? -3.26 5.184 5.25 1 98.81 60 LYS B N 1
ATOM 1201 C CA . LYS B 1 60 ? -2.383 6.207 5.816 1 98.81 60 LYS B CA 1
ATOM 1202 C C . LYS B 1 60 ? -2.311 7.43 4.91 1 98.81 60 LYS B C 1
ATOM 1204 O O . LYS B 1 60 ? -2.332 8.57 5.391 1 98.81 60 LYS B O 1
ATOM 1209 N N . VAL B 1 61 ? -2.219 7.184 3.592 1 98.94 61 VAL B N 1
ATOM 1210 C CA . VAL B 1 61 ? -2.199 8.273 2.617 1 98.94 61 VAL B CA 1
ATOM 1211 C C . VAL B 1 61 ? -3.463 9.117 2.756 1 98.94 61 VAL B C 1
ATOM 1213 O O . VAL B 1 61 ? -3.395 10.344 2.787 1 98.94 61 VAL B O 1
ATOM 1216 N N . GLU B 1 62 ? -4.504 8.484 2.928 1 98.81 62 GLU B N 1
ATOM 1217 C CA . GLU B 1 62 ? -5.777 9.188 3.072 1 98.81 62 GLU B CA 1
ATOM 1218 C C . GLU B 1 62 ? -5.793 10.039 4.332 1 98.81 62 GLU B C 1
ATOM 1220 O O . GLU B 1 62 ? -6.219 11.195 4.297 1 98.81 62 GLU B O 1
ATOM 1225 N N . LYS B 1 63 ? -5.344 9.555 5.391 1 98.88 63 LYS B N 1
ATOM 1226 C CA . LYS B 1 63 ? -5.305 10.281 6.656 1 98.88 63 LYS B CA 1
ATOM 1227 C C . LYS B 1 63 ? -4.363 11.477 6.57 1 98.88 63 LYS B C 1
ATOM 1229 O O . LYS B 1 63 ? -4.688 12.562 7.062 1 98.88 63 LYS B O 1
ATOM 1234 N N . LEU B 1 64 ? -3.23 11.281 5.945 1 98.94 64 LEU B N 1
ATOM 1235 C CA . LEU B 1 64 ? -2.24 12.344 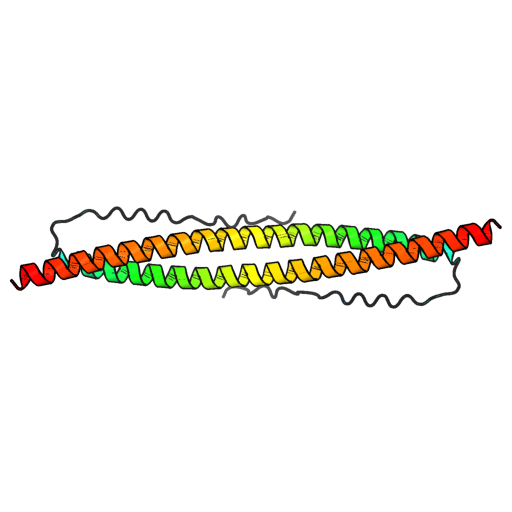5.84 1 98.94 64 LEU B CA 1
ATOM 1236 C C . LEU B 1 64 ? -2.738 13.461 4.922 1 98.94 64 LEU B C 1
ATOM 1238 O O . LEU B 1 64 ? -2.475 14.641 5.172 1 98.94 64 LEU B O 1
ATOM 1242 N N . LEU B 1 65 ? -3.475 13.117 3.914 1 98.88 65 LEU B N 1
ATOM 1243 C CA . LEU B 1 65 ? -4.062 14.125 3.043 1 98.88 65 LEU B CA 1
ATOM 1244 C C . LEU B 1 65 ? -5.102 14.953 3.795 1 98.88 65 LEU B C 1
ATOM 1246 O O . LEU B 1 65 ? -5.18 16.172 3.613 1 98.88 65 LEU B O 1
ATOM 1250 N N . GLU B 1 66 ? -5.812 14.273 4.594 1 98.81 66 GLU B N 1
ATOM 1251 C CA . GLU B 1 66 ? -6.754 15 5.441 1 98.81 66 GLU B CA 1
ATOM 1252 C C . GLU B 1 66 ? -6.023 15.953 6.383 1 98.81 66 GLU B C 1
ATOM 1254 O O . GLU B 1 66 ? -6.43 17.109 6.547 1 98.81 66 GLU B O 1
ATOM 1259 N N . GLU B 1 67 ? -4.98 15.477 7.004 1 98.81 67 GLU B N 1
ATOM 1260 C CA . GLU B 1 67 ? -4.188 16.297 7.91 1 98.81 67 GLU B CA 1
ATOM 1261 C C . GLU B 1 67 ? -3.582 17.5 7.184 1 98.81 67 GLU B C 1
ATOM 1263 O O . GLU B 1 67 ? -3.566 18.609 7.719 1 98.81 67 GLU B O 1
ATOM 1268 N N . ILE B 1 68 ? -3.156 17.328 5.957 1 98.88 68 ILE B N 1
ATOM 1269 C CA . ILE B 1 68 ? -2.615 18.422 5.148 1 98.88 68 ILE B CA 1
ATOM 1270 C C . ILE B 1 68 ? -3.691 19.469 4.922 1 98.88 68 ILE B C 1
ATOM 1272 O O . ILE B 1 68 ? -3.424 20.672 5.035 1 98.88 68 ILE B O 1
ATOM 1276 N N . GLY B 1 69 ? -4.797 19 4.695 1 98.75 69 GLY B N 1
ATOM 1277 C CA . GLY B 1 69 ? -5.902 19.922 4.516 1 98.75 69 GLY B CA 1
ATOM 1278 C C . GLY B 1 69 ? -6.199 20.75 5.754 1 98.75 69 GLY B C 1
ATOM 1279 O O . GLY B 1 69 ? -6.426 21.953 5.66 1 98.75 69 GLY B O 1
ATOM 1280 N N . ILE B 1 70 ? -6.242 20.078 6.844 1 98.69 70 ILE B N 1
ATOM 1281 C CA . ILE B 1 70 ? -6.52 20.734 8.109 1 98.69 70 ILE B CA 1
ATOM 1282 C C . ILE B 1 7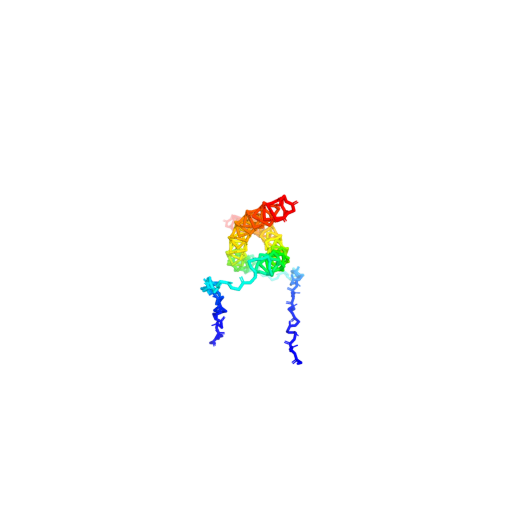0 ? -5.43 21.766 8.406 1 98.69 70 ILE B C 1
ATOM 1284 O O . ILE B 1 70 ? -5.727 22.906 8.75 1 98.69 70 ILE B O 1
ATOM 1288 N N . LEU B 1 71 ? -4.223 21.453 8.203 1 98.75 71 LEU B N 1
ATOM 1289 C CA . LEU B 1 71 ? -3.096 22.328 8.492 1 98.75 71 LEU B CA 1
ATOM 1290 C C . LEU B 1 71 ? -3.09 23.531 7.551 1 98.75 71 LEU B C 1
ATOM 1292 O O . LEU B 1 71 ? -2.803 24.656 7.973 1 98.75 71 LEU B O 1
ATOM 1296 N N . LYS B 1 72 ? -3.414 23.297 6.348 1 98.75 72 LYS B N 1
ATOM 1297 C CA . LYS B 1 72 ? -3.5 24.406 5.402 1 98.75 72 LYS B CA 1
ATOM 1298 C C . LYS B 1 72 ? -4.598 25.391 5.805 1 98.75 72 LYS B C 1
ATOM 1300 O O . LYS B 1 72 ? -4.426 26.594 5.676 1 98.75 72 LYS B O 1
ATOM 1305 N N . HIS B 1 73 ? -5.652 24.828 6.223 1 98.56 73 HIS B N 1
ATOM 1306 C CA . HIS B 1 73 ? -6.746 25.688 6.668 1 98.56 73 HIS B CA 1
ATOM 1307 C C . HIS B 1 73 ? -6.348 26.5 7.895 1 98.56 73 HIS B C 1
ATOM 1309 O O . HIS B 1 73 ? -6.594 27.703 7.949 1 98.56 73 HIS B O 1
ATOM 1315 N N . GLU B 1 74 ? -5.785 25.859 8.82 1 97.88 74 GLU B N 1
ATOM 1316 C CA . GLU B 1 74 ? -5.328 26.547 10.031 1 97.88 74 GLU B CA 1
ATOM 1317 C C . GLU B 1 74 ? -4.289 27.609 9.695 1 97.88 74 GLU B C 1
ATOM 1319 O O . GLU B 1 74 ? -4.309 28.703 10.266 1 97.88 74 GLU B O 1
ATOM 1324 N N . LEU B 1 75 ? -3.396 27.312 8.836 1 97.75 75 LEU B N 1
ATOM 1325 C CA . LEU B 1 75 ? -2.395 28.266 8.375 1 97.75 75 LEU B CA 1
ATOM 1326 C C . LEU B 1 75 ? -3.059 29.484 7.754 1 97.75 75 LEU B C 1
ATOM 1328 O O . LEU B 1 75 ? -2.652 30.625 8.016 1 97.75 75 LEU B O 1
ATOM 1332 N N . LYS B 1 76 ? -4.004 29.156 6.949 1 97.5 76 LYS B N 1
ATOM 1333 C CA . LYS B 1 76 ? -4.734 30.25 6.324 1 97.5 76 LYS B CA 1
ATOM 1334 C C . LYS B 1 76 ? -5.406 31.125 7.379 1 97.5 76 LYS B C 1
ATOM 1336 O O . LYS B 1 76 ? -5.312 32.375 7.32 1 97.5 76 LYS B O 1
ATOM 1341 N N . LEU B 1 77 ? -6.082 30.578 8.32 1 96.19 77 LEU B N 1
ATOM 1342 C CA . LEU B 1 77 ? -6.789 31.328 9.367 1 96.19 77 LEU B CA 1
ATOM 1343 C C . LEU B 1 77 ? -5.812 32.125 10.219 1 96.19 77 LEU B C 1
ATOM 1345 O O . LEU B 1 77 ? -6.09 33.281 10.562 1 96.19 77 LEU B O 1
ATOM 1349 N N . THR B 1 78 ? -4.773 31.516 10.539 1 94.62 78 THR B N 1
ATOM 1350 C CA . THR B 1 78 ? -3.756 32.188 11.352 1 94.62 78 THR B CA 1
ATOM 1351 C C . THR B 1 78 ? -3.127 33.344 10.594 1 94.62 78 THR B C 1
ATOM 1353 O O . THR B 1 78 ? -2.889 34.406 11.172 1 94.62 78 THR B O 1
ATOM 1356 N N . SER B 1 79 ? -2.84 33.219 9.305 1 93.69 79 SER B N 1
ATOM 1357 C CA . SER B 1 79 ? -2.281 34.281 8.461 1 93.69 79 SER B CA 1
ATOM 1358 C C . SER B 1 79 ? -3.232 35.469 8.352 1 93.69 79 SER B C 1
ATOM 1360 O O . SER B 1 79 ? -2.801 36.594 8.391 1 93.69 79 SER B O 1
ATOM 1362 N N . GLU B 1 80 ? -4.473 35.156 8.281 1 92.44 80 GLU B N 1
ATOM 1363 C CA . GLU B 1 80 ? -5.477 36.219 8.203 1 92.44 80 GLU B CA 1
ATOM 1364 C C . GLU B 1 80 ? -5.566 37 9.508 1 92.44 80 GLU B C 1
ATOM 1366 O O . GLU B 1 80 ? -5.719 38.219 9.5 1 92.44 80 GLU B O 1
ATOM 1371 N N . ALA B 1 81 ? -5.574 36.25 10.539 1 90.56 81 ALA B N 1
ATOM 1372 C CA . ALA B 1 81 ? -5.609 36.906 11.852 1 90.56 81 ALA B CA 1
ATOM 1373 C C . ALA B 1 81 ? -4.418 37.844 12.031 1 90.56 81 ALA B C 1
ATOM 1375 O O . ALA B 1 81 ? -4.559 38.938 12.57 1 90.56 81 ALA B O 1
ATOM 1376 N N . GLU B 1 82 ? -3.25 37.469 11.531 1 87.19 82 GLU B N 1
ATOM 1377 C CA . GLU B 1 82 ? -2.047 38.281 11.617 1 87.19 82 GLU B CA 1
ATOM 1378 C C . GLU B 1 82 ? -2.174 39.531 10.75 1 87.19 82 GLU B C 1
ATOM 1380 O O . GLU B 1 82 ? -1.766 40.625 11.164 1 87.19 82 GLU B O 1
ATOM 1385 N N . GLU B 1 83 ? -2.691 39.375 9.586 1 87.38 83 GLU B N 1
ATOM 1386 C CA . GLU B 1 83 ? -2.885 40.5 8.68 1 87.38 83 GLU B CA 1
ATOM 1387 C C . GLU B 1 83 ? -3.863 41.531 9.258 1 87.38 83 GLU B C 1
ATOM 1389 O O . GLU B 1 83 ? -3.662 42.719 9.125 1 87.38 83 GLU B O 1
ATOM 1394 N N . ARG B 1 84 ? -4.926 41.062 9.883 1 88.81 84 ARG B N 1
ATOM 1395 C CA . ARG B 1 84 ? -5.902 41.938 10.5 1 88.81 84 ARG B CA 1
ATOM 1396 C C . ARG B 1 84 ? -5.277 42.75 11.633 1 88.81 84 ARG B C 1
ATOM 1398 O O . ARG B 1 84 ? -5.523 43.938 11.766 1 88.81 84 ARG B O 1
ATOM 1405 N N . LYS B 1 85 ? -4.453 42.156 12.422 1 85.19 85 LYS B N 1
ATOM 1406 C CA . LYS B 1 85 ? -3.768 42.844 13.516 1 85.19 85 LYS B CA 1
ATOM 1407 C C . LYS B 1 85 ? -2.824 43.906 12.992 1 85.19 85 LYS B C 1
ATOM 1409 O O . LYS B 1 85 ? -2.686 44.969 13.594 1 85.19 85 LYS B O 1
ATOM 1414 N N . ARG B 1 86 ? -2.078 43.562 11.875 1 84.94 86 ARG B N 1
ATOM 1415 C CA . ARG B 1 86 ? -1.159 44.531 11.266 1 84.94 86 ARG B CA 1
ATOM 1416 C C . ARG B 1 86 ? -1.902 45.781 10.781 1 84.94 86 ARG B C 1
ATOM 1418 O O . ARG B 1 86 ? -1.436 46.906 10.969 1 84.94 86 ARG B O 1
ATOM 1425 N N . LYS B 1 87 ? -3.043 45.594 10.234 1 87.31 87 LYS B N 1
ATOM 1426 C CA . LYS B 1 87 ? -3.838 46.719 9.719 1 87.31 87 LYS B CA 1
ATOM 1427 C C . LYS B 1 87 ? -4.43 47.531 10.852 1 87.31 87 LYS B C 1
ATOM 1429 O O . LYS B 1 87 ? -4.48 48.781 10.766 1 87.31 87 LYS B O 1
ATOM 1434 N N . GLU B 1 88 ? -4.91 46.938 11.852 1 84.94 88 GLU B N 1
ATOM 1435 C CA . GLU B 1 88 ? -5.465 47.625 13.008 1 84.94 88 GLU B CA 1
ATOM 1436 C C . GLU B 1 88 ? -4.375 48.375 13.781 1 84.94 88 GLU B C 1
ATOM 1438 O O . GLU B 1 88 ? -4.641 49.406 14.398 1 84.94 88 GLU B O 1
ATOM 1443 N N . GLY B 1 89 ? -3.223 47.688 13.836 1 76.06 89 GLY B N 1
ATOM 1444 C CA . GLY B 1 89 ? -2.129 48.312 14.555 1 76.06 89 GLY B CA 1
ATOM 1445 C C . GLY B 1 89 ? -1.541 49.5 13.82 1 76.06 89 GLY B C 1
ATOM 1446 O O . GLY B 1 89 ? -0.97 50.406 14.445 1 76.06 89 GLY B O 1
ATOM 1447 N N . ASN B 1 90 ? -1.545 49.281 12.438 1 74.56 90 ASN B N 1
ATOM 1448 C CA . ASN B 1 90 ? -1.01 50.375 11.625 1 74.56 90 ASN B CA 1
ATOM 1449 C C . ASN B 1 90 ? -2.045 51.469 11.414 1 74.56 90 ASN B C 1
ATOM 1451 O O . ASN B 1 90 ? -1.727 52.531 10.883 1 74.56 90 ASN B O 1
ATOM 1455 N N . GLY B 1 91 ? -3.264 51.031 11.594 1 56.38 91 GLY B N 1
ATOM 1456 C CA . GLY B 1 91 ? -4.223 52.125 11.562 1 56.38 91 GLY B CA 1
ATOM 1457 C C . GLY B 1 91 ? -4.34 52.875 12.891 1 56.38 91 GLY B C 1
ATOM 1458 O O . GLY B 1 91 ? -3.801 52.406 13.898 1 56.38 91 GLY B O 1
#

Foldseek 3Di:
DPPPPPPPPPPPPPPVPPPPDVPPVVVVVVVVVVVVVVVVVVVVVVVVVVVVVVVVVVVVVVVVVVVVVVVVVVVVVVVVVVVVCVVVVVD/DPPPPPPCPPPPPCPVPPPPDPPPVVVVVVVVVVVVVVVVVVVVVVVVVVVVVVVVVVVVVVVVVVVVVVVVVVVVVVVVVVVVCVVVVVD

Solvent-accessible surface area (backbone atoms only — not comparable to full-atom values): 10486 Å² total; per-residue (Å²): 135,82,79,74,74,73,77,73,75,73,75,75,75,78,71,76,77,77,76,83,67,92,59,70,61,65,59,51,43,50,52,48,47,53,51,46,50,50,51,46,51,53,48,50,53,51,36,53,53,29,47,50,49,22,49,53,25,45,49,48,38,52,52,42,53,51,49,50,52,53,46,51,49,50,44,49,52,47,51,49,54,47,52,52,50,51,51,59,66,73,88,142,83,84,77,79,77,79,75,78,72,75,76,76,78,69,75,76,76,77,82,68,90,59,69,62,65,59,51,40,51,53,48,48,54,52,46,50,51,50,45,51,51,48,50,54,52,37,53,51,29,46,49,49,23,50,52,26,45,50,48,37,53,52,42,52,50,50,50,51,52,47,52,50,50,45,50,53,47,51,49,54,49,52,51,50,53,51,58,68,72,88